Protein AF-A0AAD8HPE7-F1 (afdb_monomer_lite)

Radius of gyration: 17.11 Å; chains: 1; bounding box: 44×25×45 Å

Secondary structure (DSSP, 8-state):
---------GGGTTT---PPPHHHHHHHHHHHHTS-TTHHHHHHHH-GGGS-TTHHHHHSTTHHHHHHHHHHT--S-------GGGHHHHHHHHHHHHHHTTS-S---------------

Foldseek 3Di:
DDDDDDDDDPVVVPPHPDDPDVVNLVVLLCQLQVLDDCPVVCCVPVNPVPDDPCNVLSPDPQVSQVVVCVVVVPDADGDFDDDPPCRQVVQVVVQVVCCVVVSDVHDDTGDDDHDDDDDD

Structure (mmCIF, N/CA/C/O backbone):
data_AF-A0AAD8HPE7-F1
#
_entry.id   AF-A0AAD8HPE7-F1
#
loop_
_atom_site.group_PDB
_atom_site.id
_atom_site.type_symbol
_atom_site.label_atom_id
_atom_site.label_alt_id
_atom_site.label_comp_id
_atom_site.label_asym_id
_atom_site.label_entity_id
_atom_site.label_seq_id
_atom_site.pdbx_PDB_ins_code
_atom_site.Cartn_x
_atom_site.Cartn_y
_atom_site.Cartn_z
_atom_site.occupancy
_atom_site.B_iso_or_equiv
_atom_site.auth_seq_id
_atom_site.auth_comp_id
_atom_site.auth_asym_id
_atom_site.auth_atom_id
_atom_site.pdbx_PDB_model_num
ATOM 1 N N . MET A 1 1 ? -24.975 9.157 2.995 1.00 31.05 1 MET A N 1
ATOM 2 C CA . MET A 1 1 ? -25.142 7.936 2.174 1.00 31.05 1 MET A CA 1
ATOM 3 C C . MET A 1 1 ? -23.756 7.395 1.841 1.00 31.05 1 MET A C 1
ATOM 5 O O . MET A 1 1 ? -23.195 7.786 0.832 1.00 31.05 1 MET A O 1
ATOM 9 N N . ILE A 1 2 ? -23.181 6.561 2.712 1.00 30.27 2 ILE A N 1
ATOM 10 C CA . ILE A 1 2 ? -21.833 5.992 2.540 1.00 30.27 2 ILE A CA 1
ATOM 11 C C . ILE A 1 2 ? -21.991 4.465 2.547 1.00 30.27 2 ILE A C 1
ATOM 13 O O . ILE A 1 2 ? -22.575 3.915 3.481 1.00 30.27 2 ILE A O 1
ATOM 17 N N . ARG A 1 3 ? -21.560 3.795 1.472 1.00 33.62 3 ARG A N 1
ATOM 18 C CA . ARG A 1 3 ? -21.512 2.323 1.348 1.00 33.62 3 ARG A CA 1
ATOM 19 C C . ARG A 1 3 ? -20.079 1.923 1.747 1.00 33.62 3 ARG A C 1
ATOM 21 O O . ARG A 1 3 ? -19.162 2.504 1.189 1.00 33.62 3 ARG A O 1
ATOM 28 N N . LYS A 1 4 ? -19.798 1.174 2.821 1.00 44.09 4 LYS A N 1
ATOM 29 C CA . LYS A 1 4 ? -20.132 -0.229 3.167 1.00 44.09 4 LYS A CA 1
ATOM 30 C C . LYS A 1 4 ? -19.447 -1.293 2.277 1.00 44.09 4 LYS A C 1
ATOM 32 O O . LYS A 1 4 ? -20.049 -1.695 1.287 1.00 44.09 4 LYS A O 1
ATOM 37 N N . GLU A 1 5 ? -18.262 -1.762 2.720 1.00 41.94 5 GLU A N 1
ATOM 38 C CA . GLU A 1 5 ? -17.780 -3.175 2.859 1.00 41.94 5 GLU A CA 1
ATOM 39 C C . GLU A 1 5 ? -16.312 -3.487 2.435 1.00 41.94 5 GLU A C 1
ATOM 41 O O . GLU A 1 5 ? -15.730 -2.777 1.626 1.00 41.94 5 GLU A O 1
ATOM 46 N N . VAL A 1 6 ? -15.784 -4.611 2.982 1.00 39.41 6 VAL A N 1
ATOM 47 C CA . VAL A 1 6 ? -14.513 -5.358 2.710 1.00 39.41 6 VAL A CA 1
ATOM 48 C C . VAL A 1 6 ? -13.178 -4.863 3.340 1.00 39.41 6 VAL A C 1
ATOM 50 O O . VAL A 1 6 ? -12.680 -3.826 2.935 1.00 39.41 6 VAL A O 1
ATOM 53 N N . PHE A 1 7 ? -12.411 -5.580 4.193 1.00 37.44 7 PHE A N 1
ATOM 54 C CA . PHE A 1 7 ? -12.592 -6.714 5.147 1.00 37.44 7 PHE A CA 1
ATOM 55 C C . PHE A 1 7 ? -11.215 -7.090 5.780 1.00 37.44 7 PHE A C 1
ATOM 57 O O . PHE A 1 7 ? -10.286 -7.240 4.995 1.00 37.44 7 PHE A O 1
ATOM 64 N N . LEU A 1 8 ? -11.097 -7.359 7.109 1.00 31.33 8 LEU A N 1
ATOM 65 C CA . LEU A 1 8 ? -10.354 -8.529 7.686 1.00 31.33 8 LEU A CA 1
ATOM 66 C C . LEU A 1 8 ? -10.467 -8.706 9.240 1.00 31.33 8 LEU A C 1
ATOM 68 O O . LEU A 1 8 ? -9.528 -8.387 9.964 1.00 31.33 8 LEU A O 1
ATOM 72 N N . ILE A 1 9 ? -11.552 -9.295 9.781 1.00 30.08 9 ILE A N 1
ATOM 73 C CA . ILE A 1 9 ? -11.557 -9.977 11.113 1.00 30.08 9 ILE A CA 1
ATOM 74 C C . ILE A 1 9 ? -12.518 -11.192 11.057 1.00 30.08 9 ILE A C 1
ATOM 76 O O . ILE A 1 9 ? -13.675 -11.004 10.670 1.00 30.08 9 ILE A O 1
ATOM 80 N N . PRO A 1 10 ? -12.124 -12.420 11.474 1.00 32.06 10 PRO A N 1
ATOM 81 C CA . PRO A 1 10 ? -12.971 -13.616 11.334 1.00 32.06 10 PRO A CA 1
ATOM 82 C C . PRO A 1 10 ? -14.318 -13.576 12.076 1.00 32.06 10 PRO A C 1
ATOM 84 O O . PRO A 1 10 ? -15.288 -14.182 11.628 1.00 32.06 10 PRO A O 1
ATOM 87 N N . SER A 1 11 ? -14.413 -12.851 13.193 1.00 30.16 11 SER A N 1
ATOM 88 C CA . SER A 1 11 ? -15.592 -12.840 14.077 1.00 30.16 11 SER A CA 1
ATOM 89 C C . SER A 1 11 ? -16.854 -12.214 13.462 1.00 30.16 11 SER A C 1
ATOM 91 O O . SER A 1 11 ? -17.951 -12.439 13.964 1.00 30.16 11 SER A O 1
ATOM 93 N N . ILE A 1 12 ? -16.705 -11.420 12.394 1.00 37.75 12 ILE A N 1
ATOM 94 C CA . ILE A 1 12 ? -17.762 -10.587 11.779 1.00 37.75 12 ILE A CA 1
ATOM 95 C C . ILE A 1 12 ? -18.216 -11.137 10.403 1.00 37.75 12 ILE A C 1
ATOM 97 O O . ILE A 1 12 ? -19.100 -10.587 9.750 1.00 37.75 12 ILE A O 1
ATOM 101 N N . LEU A 1 13 ? -17.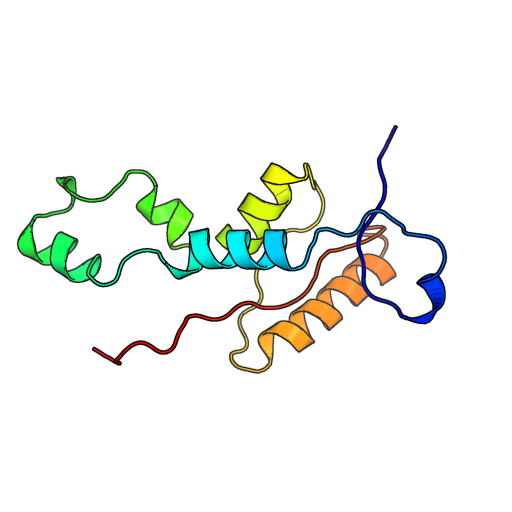686 -12.294 9.986 1.00 35.75 13 LEU A N 1
ATOM 102 C CA . LEU A 1 13 ? -17.885 -12.919 8.664 1.00 35.75 13 LEU A CA 1
ATOM 103 C C . LEU A 1 13 ? -19.334 -13.254 8.247 1.00 35.75 13 LEU A C 1
ATOM 105 O O . LEU A 1 13 ? -19.537 -13.687 7.115 1.00 35.75 13 LEU A O 1
ATOM 109 N N . ARG A 1 14 ? -20.338 -13.103 9.119 1.00 31.27 14 ARG A N 1
ATOM 110 C CA . ARG A 1 14 ? -21.730 -13.481 8.811 1.00 31.27 14 ARG A CA 1
ATOM 111 C C . ARG A 1 14 ? -22.543 -12.398 8.088 1.00 31.27 14 ARG A C 1
ATOM 113 O O . ARG A 1 14 ? -23.511 -12.753 7.421 1.00 31.27 14 ARG A O 1
ATOM 120 N N . GLU A 1 15 ? -22.131 -11.130 8.168 1.00 34.09 15 GLU A N 1
ATOM 121 C CA . GLU A 1 15 ? -22.972 -9.991 7.757 1.00 34.09 15 GLU A CA 1
ATOM 122 C C . GLU A 1 15 ? -22.589 -9.353 6.405 1.00 34.09 15 GLU A C 1
ATOM 124 O O . GLU A 1 15 ? -23.456 -8.852 5.691 1.00 34.09 15 GLU A O 1
ATOM 129 N N . CYS A 1 16 ? -21.306 -9.370 6.028 1.00 35.78 16 CYS A N 1
ATOM 130 C CA . CYS A 1 16 ? -20.797 -8.657 4.847 1.00 35.78 16 CYS A CA 1
ATOM 131 C C . CYS A 1 16 ? -20.813 -9.548 3.594 1.00 35.78 16 CYS A C 1
ATOM 133 O O . CYS A 1 16 ? -19.896 -10.341 3.367 1.00 35.78 16 CYS A O 1
ATOM 135 N N . ARG A 1 17 ? -21.868 -9.433 2.777 1.00 35.53 17 ARG A N 1
ATOM 136 C CA . ARG A 1 17 ? -22.111 -10.283 1.595 1.00 35.53 17 ARG A CA 1
ATOM 137 C C . ARG A 1 17 ? -21.769 -9.592 0.264 1.00 35.53 17 ARG A C 1
ATOM 139 O O . ARG A 1 17 ? -22.401 -9.877 -0.754 1.00 35.53 17 ARG A O 1
ATOM 146 N N . ARG A 1 18 ? -20.793 -8.679 0.241 1.00 44.31 18 ARG A N 1
ATOM 147 C CA . ARG A 1 18 ? -20.374 -7.972 -0.982 1.00 44.31 18 ARG A CA 1
ATOM 148 C C . ARG A 1 18 ? -18.849 -7.888 -1.112 1.00 44.31 18 ARG A C 1
ATOM 150 O O . ARG A 1 18 ? -18.251 -6.821 -1.076 1.00 44.31 18 ARG A O 1
ATOM 157 N N . ILE A 1 19 ? -18.239 -9.062 -1.248 1.00 52.38 19 ILE A N 1
ATOM 158 C CA . ILE A 1 19 ? -16.788 -9.281 -1.309 1.00 52.38 19 ILE A CA 1
ATOM 159 C C . ILE A 1 19 ? -16.258 -8.944 -2.714 1.00 52.38 19 ILE A C 1
ATOM 161 O O . ILE A 1 19 ? -16.773 -9.492 -3.687 1.00 52.38 19 ILE A O 1
ATOM 165 N N . ILE A 1 20 ? -15.219 -8.098 -2.810 1.00 56.38 20 ILE A N 1
ATOM 166 C CA . ILE A 1 20 ? -14.395 -7.965 -4.029 1.00 56.38 20 ILE A CA 1
ATOM 167 C C . ILE A 1 20 ? -13.828 -9.355 -4.318 1.00 56.38 20 ILE A C 1
ATOM 169 O O . ILE A 1 20 ? -13.132 -9.926 -3.474 1.00 56.38 20 ILE A O 1
ATOM 173 N N . SER A 1 21 ? -14.174 -9.936 -5.462 1.00 53.47 21 SER A N 1
ATOM 174 C CA . SER A 1 21 ? -13.826 -11.323 -5.756 1.00 53.47 21 SER A CA 1
ATOM 175 C C . SER A 1 21 ? -12.306 -11.503 -5.828 1.00 53.47 21 SER A C 1
ATOM 177 O O . SER A 1 21 ? -11.580 -10.608 -6.264 1.00 53.47 21 SER A O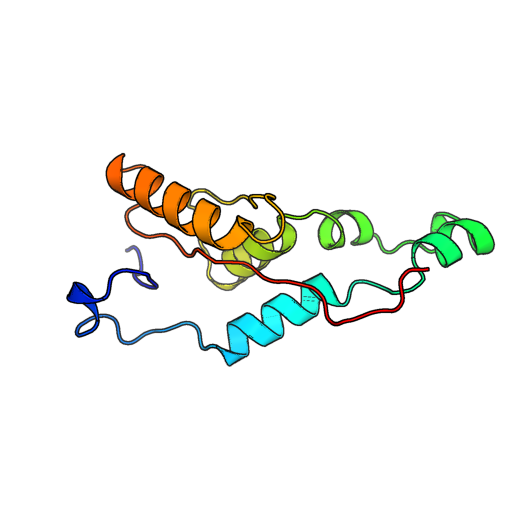 1
ATOM 179 N N . GLN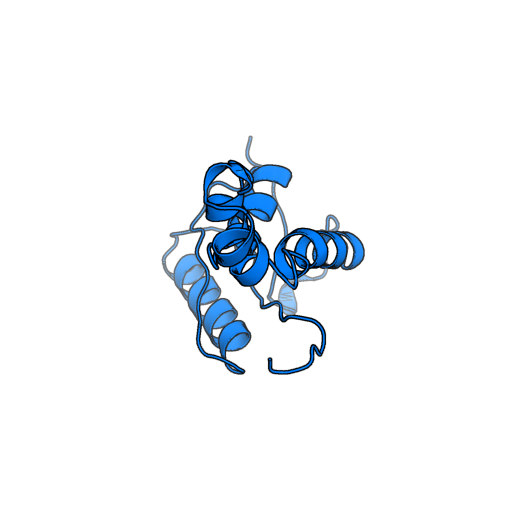 A 1 22 ? -11.796 -12.682 -5.449 1.00 52.12 22 GLN A N 1
ATOM 180 C CA . GLN A 1 22 ? -10.366 -12.974 -5.640 1.00 52.12 22 GLN A CA 1
ATOM 181 C C . GLN A 1 22 ? -9.954 -12.838 -7.114 1.00 52.12 22 GLN A C 1
ATOM 183 O O . GLN A 1 22 ? -8.836 -12.419 -7.389 1.00 52.12 22 GLN A O 1
ATOM 188 N N . SER A 1 23 ? -10.863 -13.109 -8.055 1.00 54.00 23 SER A N 1
ATOM 189 C CA . SER A 1 23 ? -10.676 -12.842 -9.484 1.00 54.00 23 SER A CA 1
ATOM 190 C C . SER A 1 23 ? -10.442 -11.363 -9.801 1.00 54.00 23 SER A C 1
ATOM 192 O O . SER A 1 23 ? -9.516 -11.069 -10.548 1.00 54.00 23 SER A O 1
ATOM 194 N N . GLU A 1 24 ? -11.214 -10.436 -9.220 1.00 58.66 24 GLU A N 1
ATOM 195 C CA . GLU A 1 24 ? -11.000 -8.990 -9.397 1.00 58.66 24 GLU A CA 1
ATOM 196 C C . GLU A 1 24 ? -9.663 -8.554 -8.788 1.00 58.66 24 GLU A C 1
ATOM 198 O O . GLU A 1 24 ? -8.908 -7.845 -9.444 1.00 58.66 24 GLU A O 1
ATOM 203 N N . LEU A 1 25 ? -9.314 -9.042 -7.590 1.00 58.16 25 LEU A N 1
ATOM 204 C CA . LEU A 1 25 ? -8.014 -8.760 -6.962 1.00 58.16 25 LEU A CA 1
ATOM 205 C C . LEU A 1 25 ? -6.826 -9.297 -7.784 1.00 58.16 25 LEU A C 1
ATOM 207 O O . LEU A 1 25 ? -5.771 -8.666 -7.814 1.00 58.16 25 LEU A O 1
ATOM 211 N N . VAL A 1 26 ? -6.979 -10.434 -8.470 1.00 55.91 26 VAL A N 1
ATOM 212 C CA . VAL A 1 26 ? -5.940 -11.010 -9.342 1.00 55.91 26 VAL A CA 1
ATOM 213 C C . VAL A 1 26 ? -5.818 -10.246 -10.665 1.00 55.91 26 VAL A C 1
ATOM 215 O O . VAL A 1 26 ? -4.703 -9.877 -11.029 1.00 55.91 26 VAL A O 1
ATOM 218 N N . GLU A 1 27 ? -6.930 -9.946 -11.349 1.00 60.47 27 GLU A N 1
ATOM 219 C CA . GLU A 1 27 ? -6.979 -9.044 -12.523 1.00 60.47 27 GLU A CA 1
ATOM 220 C C . GLU A 1 27 ? -6.253 -7.732 -12.218 1.00 60.47 27 GLU A C 1
ATOM 222 O O . GLU A 1 27 ? -5.383 -7.270 -12.958 1.00 60.47 27 GLU A O 1
ATOM 227 N N . PHE A 1 28 ? -6.577 -7.183 -11.053 1.00 63.12 28 PHE A N 1
ATOM 228 C CA . PHE A 1 28 ? -6.028 -5.954 -10.542 1.00 63.12 28 PHE A CA 1
ATOM 229 C C . PHE A 1 28 ? -4.498 -6.019 -10.355 1.00 63.12 28 PHE A C 1
ATOM 231 O O . PHE A 1 28 ? -3.771 -5.161 -10.863 1.00 63.12 28 PHE A O 1
ATOM 238 N N . CYS A 1 29 ? -3.991 -7.062 -9.688 1.00 58.44 29 CYS A N 1
ATOM 239 C CA . CYS A 1 29 ? -2.550 -7.266 -9.523 1.00 58.44 29 CYS A CA 1
ATOM 240 C C . CYS A 1 29 ? -1.843 -7.428 -10.875 1.00 58.44 29 CYS A C 1
ATOM 242 O O . CYS A 1 29 ? -0.796 -6.822 -11.086 1.00 58.44 29 CYS A O 1
ATOM 244 N N . LEU A 1 30 ? -2.424 -8.184 -11.813 1.00 59.84 30 LEU A N 1
ATOM 245 C CA . LEU A 1 30 ? -1.839 -8.420 -13.137 1.00 59.84 30 LEU A CA 1
ATOM 246 C C . LEU A 1 30 ? -1.673 -7.128 -13.951 1.00 59.84 30 LEU A C 1
ATOM 248 O O . LEU A 1 30 ? -0.656 -6.973 -14.624 1.00 59.84 30 LEU A O 1
ATOM 252 N N . ARG A 1 31 ? -2.606 -6.171 -13.852 1.00 64.94 31 ARG A N 1
ATOM 253 C CA . ARG A 1 31 ? -2.502 -4.863 -14.534 1.00 64.94 31 ARG A CA 1
ATOM 254 C C . ARG A 1 31 ? -1.308 -4.019 -14.071 1.00 64.94 31 ARG A C 1
ATOM 256 O O . ARG A 1 31 ? -0.821 -3.205 -14.849 1.00 64.94 31 ARG A O 1
ATOM 263 N N . VAL A 1 32 ? -0.853 -4.194 -12.827 1.00 60.88 32 VAL A N 1
ATOM 264 C CA . VAL A 1 32 ? 0.251 -3.416 -12.227 1.00 60.88 32 VAL A CA 1
ATOM 265 C C . VAL A 1 32 ? 1.571 -4.194 -12.241 1.00 60.88 32 VAL A C 1
ATOM 267 O O . VAL A 1 32 ? 2.624 -3.620 -12.494 1.00 60.88 32 VAL A O 1
ATOM 270 N N . VAL A 1 33 ? 1.526 -5.510 -12.034 1.00 57.59 33 VAL A N 1
ATOM 271 C CA . VAL A 1 33 ? 2.699 -6.397 -12.081 1.00 57.59 33 VAL A CA 1
ATOM 272 C C . VAL A 1 33 ? 3.250 -6.542 -13.499 1.00 57.59 33 VAL A C 1
ATOM 274 O O . VAL A 1 33 ? 4.462 -6.588 -13.684 1.00 57.59 33 VAL A O 1
ATOM 277 N N . ASN A 1 34 ? 2.390 -6.605 -14.519 1.00 54.78 34 ASN A N 1
ATOM 278 C CA . ASN A 1 34 ? 2.807 -6.910 -15.893 1.00 54.78 34 ASN A CA 1
ATOM 279 C C . ASN A 1 34 ? 3.327 -5.671 -16.659 1.00 54.78 34 ASN A C 1
ATOM 281 O O . ASN A 1 34 ? 3.239 -5.584 -17.886 1.00 54.78 34 ASN A O 1
ATOM 285 N N . VAL A 1 35 ? 3.857 -4.680 -15.934 1.00 57.03 35 VAL A N 1
ATOM 286 C CA . VAL A 1 35 ? 4.364 -3.410 -16.473 1.00 57.03 35 VAL A CA 1
ATOM 287 C C . VAL A 1 35 ? 5.794 -3.608 -16.995 1.00 57.03 35 VAL A C 1
ATOM 289 O O . VAL A 1 35 ? 6.772 -3.087 -16.474 1.00 57.03 35 VAL A O 1
ATOM 292 N N . ASN A 1 36 ? 5.858 -4.293 -18.139 1.00 54.22 36 ASN A N 1
ATOM 293 C CA . ASN A 1 36 ? 6.955 -4.317 -19.112 1.00 54.22 36 ASN A CA 1
ATOM 294 C C . ASN A 1 36 ? 8.318 -4.877 -18.654 1.00 54.22 36 ASN A C 1
ATOM 296 O O . ASN A 1 36 ? 9.237 -4.138 -18.279 1.00 54.22 36 ASN A O 1
ATOM 300 N N . ASN A 1 37 ? 8.547 -6.148 -18.977 1.00 55.53 37 ASN A N 1
ATOM 301 C CA . ASN A 1 37 ? 9.897 -6.619 -19.286 1.00 55.53 37 ASN A CA 1
ATOM 302 C C . ASN A 1 37 ? 10.408 -5.828 -20.516 1.00 55.53 37 ASN A C 1
ATOM 304 O O . ASN A 1 37 ? 9.797 -5.890 -21.584 1.00 55.53 37 ASN A O 1
ATOM 308 N N . GLY A 1 38 ? 11.488 -5.047 -20.366 1.00 63.66 38 GLY A N 1
ATOM 309 C CA . GLY A 1 38 ? 12.109 -4.276 -21.460 1.00 63.66 38 GLY A CA 1
ATOM 310 C C . GLY A 1 38 ? 11.892 -2.750 -21.466 1.00 63.66 38 GLY A C 1
ATOM 311 O O . GLY A 1 38 ? 12.256 -2.090 -22.439 1.00 63.66 38 GLY A O 1
ATOM 312 N N . LEU A 1 39 ? 11.335 -2.128 -20.416 1.00 69.88 39 LEU A N 1
ATOM 313 C CA . LEU A 1 39 ? 11.224 -0.651 -20.344 1.00 69.88 39 LEU A CA 1
ATOM 314 C C . LEU A 1 39 ? 12.584 0.064 -20.387 1.00 69.88 39 LEU A C 1
ATOM 316 O O . LEU A 1 39 ? 12.751 1.032 -21.130 1.00 69.88 39 LEU A O 1
ATOM 320 N N . VAL A 1 40 ? 13.558 -0.434 -19.620 1.00 72.88 40 VAL A N 1
ATOM 321 C CA . VAL A 1 40 ? 14.924 0.114 -19.565 1.00 72.88 40 VAL A CA 1
ATOM 322 C C . VAL A 1 40 ? 15.614 -0.016 -20.925 1.00 72.88 40 VAL A C 1
ATOM 324 O O . VAL A 1 40 ? 16.227 0.935 -21.403 1.00 72.88 40 VAL A O 1
ATOM 327 N N . GLU A 1 41 ? 15.437 -1.149 -21.607 1.00 75.62 41 GLU A N 1
ATOM 328 C CA . GLU A 1 41 ? 15.954 -1.348 -22.961 1.00 75.62 41 GLU A CA 1
ATOM 329 C C . GLU A 1 41 ? 15.311 -0.378 -23.963 1.00 75.62 41 GLU A C 1
ATOM 331 O O . GLU A 1 41 ? 16.019 0.232 -24.760 1.00 75.62 41 GLU A O 1
ATOM 336 N N . ASN A 1 42 ? 13.993 -0.156 -23.903 1.00 76.81 42 ASN A N 1
ATOM 337 C CA . ASN A 1 42 ? 13.320 0.828 -24.758 1.00 76.81 42 ASN A CA 1
ATOM 338 C C . ASN A 1 42 ? 13.810 2.267 -24.498 1.00 76.81 42 ASN A C 1
ATOM 340 O O . ASN A 1 42 ? 13.993 3.018 -25.456 1.00 76.81 42 ASN A O 1
ATOM 344 N N . LEU A 1 43 ? 14.072 2.640 -23.239 1.00 80.50 43 LEU A N 1
ATOM 345 C CA . LEU A 1 43 ? 14.670 3.933 -22.886 1.00 80.50 43 LEU A CA 1
ATOM 346 C C . LEU A 1 43 ? 16.058 4.099 -23.527 1.00 80.50 43 LEU A C 1
ATOM 348 O O . LEU A 1 43 ? 16.319 5.122 -24.159 1.00 80.50 43 LEU A O 1
ATOM 352 N N . ILE A 1 44 ? 16.924 3.091 -23.381 1.00 83.62 44 ILE A N 1
ATOM 353 C CA . ILE A 1 44 ? 18.315 3.112 -23.860 1.00 83.62 44 ILE A CA 1
ATOM 354 C C . ILE A 1 44 ? 18.383 3.068 -25.394 1.00 83.62 44 ILE A C 1
ATOM 356 O O . ILE A 1 44 ? 19.140 3.821 -25.999 1.00 83.62 44 ILE A O 1
ATOM 360 N N . THR A 1 45 ? 17.593 2.202 -26.033 1.00 84.44 45 THR A N 1
ATOM 361 C CA . THR A 1 45 ? 17.686 1.930 -27.481 1.00 84.44 45 THR A CA 1
ATOM 362 C C . THR A 1 45 ? 16.842 2.862 -28.349 1.00 84.44 45 THR A C 1
ATOM 364 O O . THR A 1 45 ? 17.189 3.088 -29.507 1.00 84.44 45 THR A O 1
ATOM 367 N N . LYS A 1 46 ? 15.724 3.394 -27.831 1.00 82.12 46 LYS A N 1
ATOM 368 C CA . LYS A 1 46 ? 14.738 4.170 -28.617 1.00 82.12 46 LYS A CA 1
ATOM 369 C C . LYS A 1 46 ? 14.448 5.564 -28.046 1.00 82.12 46 LYS A C 1
ATOM 371 O O . LYS A 1 46 ? 13.734 6.338 -28.685 1.00 82.12 46 LYS A O 1
ATOM 376 N N . GLY A 1 47 ? 15.015 5.898 -26.886 1.00 81.88 47 GLY A N 1
ATOM 377 C CA . GLY A 1 47 ? 14.914 7.211 -26.256 1.00 81.88 47 GLY A CA 1
ATOM 378 C C . GLY A 1 47 ? 13.583 7.483 -25.544 1.00 81.88 47 GLY A C 1
ATOM 379 O O . GLY A 1 47 ? 12.576 6.795 -25.723 1.00 81.88 47 GLY A O 1
ATOM 380 N N . TYR A 1 48 ? 13.572 8.550 -24.741 1.00 80.62 48 TYR A N 1
ATOM 381 C CA . TYR A 1 48 ? 12.449 8.930 -23.870 1.00 80.62 48 TYR A CA 1
ATOM 382 C C . TYR A 1 48 ? 11.112 9.137 -24.609 1.00 80.62 48 TYR A C 1
ATOM 384 O O . TYR A 1 48 ? 10.055 8.889 -24.039 1.00 80.62 48 TYR A O 1
ATOM 392 N N . MET A 1 49 ? 11.146 9.509 -25.895 1.00 83.25 49 MET A N 1
ATOM 393 C CA . MET A 1 49 ? 9.960 9.690 -26.749 1.00 83.25 49 MET A CA 1
ATOM 394 C C . MET A 1 49 ? 9.170 8.393 -27.019 1.00 83.25 49 MET A C 1
ATOM 396 O O . MET A 1 49 ? 8.100 8.448 -27.624 1.00 83.25 49 MET A O 1
ATOM 400 N N . LYS A 1 50 ? 9.686 7.221 -26.616 1.00 81.69 50 LYS A N 1
ATOM 401 C CA . LYS A 1 50 ? 8.970 5.935 -26.669 1.00 81.69 50 LYS A CA 1
ATOM 402 C C . LYS A 1 50 ? 8.421 5.464 -25.319 1.00 81.69 50 LYS A C 1
ATOM 404 O O . LYS A 1 50 ? 7.825 4.391 -25.268 1.00 81.69 50 LYS A O 1
ATOM 409 N N . LEU A 1 51 ? 8.569 6.245 -24.248 1.00 77.19 51 LEU A N 1
ATOM 410 C CA . LEU A 1 51 ? 7.879 5.967 -22.989 1.00 77.19 51 LEU A CA 1
ATOM 411 C C . LEU A 1 51 ? 6.390 6.319 -23.097 1.00 77.19 51 LEU A C 1
ATOM 413 O O . LEU A 1 51 ? 6.014 7.341 -23.669 1.00 77.19 51 LEU A O 1
ATOM 417 N N . SER A 1 52 ? 5.539 5.488 -22.497 1.00 81.31 52 SER A N 1
ATOM 418 C CA . SER A 1 52 ? 4.126 5.824 -22.300 1.00 81.31 52 SER A CA 1
ATOM 419 C C . SER A 1 52 ? 3.993 6.998 -21.316 1.00 81.31 52 SER A C 1
ATOM 421 O O . SER A 1 52 ? 4.682 6.986 -20.294 1.00 81.31 52 SER A O 1
ATOM 423 N N . PRO A 1 53 ? 3.064 7.954 -21.516 1.00 82.44 53 PRO A N 1
ATOM 424 C CA . PRO A 1 53 ? 2.722 8.957 -20.500 1.00 82.44 53 PRO A CA 1
ATOM 425 C C . PRO A 1 53 ? 2.306 8.346 -19.152 1.00 82.44 53 PRO A C 1
ATOM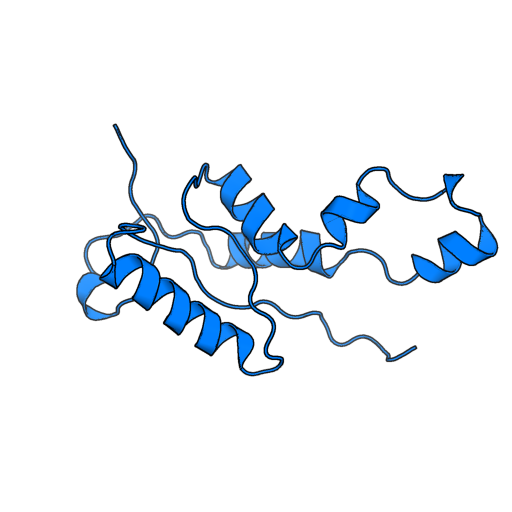 427 O O . PRO A 1 53 ? 2.465 8.969 -18.107 1.00 82.44 53 PRO A O 1
ATOM 430 N N . PHE A 1 54 ? 1.822 7.100 -19.163 1.00 81.12 54 PHE A N 1
ATOM 431 C CA . PHE A 1 54 ? 1.451 6.349 -17.965 1.00 81.12 54 PHE A CA 1
ATOM 432 C C . PHE A 1 54 ? 2.618 5.570 -17.331 1.00 81.12 54 PHE A C 1
ATOM 434 O O . PHE A 1 54 ? 2.404 4.880 -16.341 1.00 81.12 54 PHE A O 1
ATOM 441 N N . PHE A 1 55 ? 3.849 5.681 -17.850 1.00 77.75 55 PHE A N 1
ATOM 442 C CA . PHE A 1 55 ? 5.033 4.997 -17.307 1.00 77.75 55 PHE A CA 1
ATOM 443 C C . PHE A 1 55 ? 5.254 5.303 -15.820 1.00 77.75 55 PHE A C 1
ATOM 445 O O . PHE A 1 55 ? 5.406 4.373 -15.034 1.00 77.75 55 PHE A O 1
ATOM 452 N N . ILE A 1 56 ? 5.224 6.582 -15.424 1.00 81.62 56 ILE A N 1
ATOM 453 C CA . ILE A 1 56 ? 5.391 6.968 -14.016 1.00 81.62 56 ILE A CA 1
ATOM 454 C C . ILE A 1 56 ? 4.226 6.433 -13.167 1.00 81.62 56 ILE A C 1
ATOM 456 O O . ILE A 1 56 ? 4.512 5.696 -12.229 1.00 81.62 56 ILE A O 1
ATOM 460 N N . PRO A 1 57 ? 2.937 6.669 -13.502 1.00 80.69 57 PRO A N 1
ATOM 461 C CA . PRO A 1 57 ? 1.824 6.016 -12.816 1.00 80.69 57 PRO A CA 1
ATOM 462 C C . PRO A 1 57 ? 2.008 4.503 -12.622 1.00 80.69 57 PRO A C 1
ATOM 464 O O . PRO A 1 57 ? 1.992 4.037 -11.490 1.00 80.69 57 PRO A O 1
ATOM 467 N N . TYR A 1 58 ? 2.261 3.743 -13.688 1.00 77.75 58 TYR A N 1
ATOM 468 C CA . TYR A 1 58 ? 2.357 2.282 -13.617 1.00 77.75 58 TYR A CA 1
ATOM 469 C C . TYR A 1 58 ? 3.613 1.738 -12.910 1.00 77.75 58 TYR A C 1
ATOM 471 O O . TYR A 1 58 ? 3.626 0.560 -12.568 1.00 77.75 58 TYR A O 1
ATOM 479 N N . THR A 1 59 ? 4.651 2.549 -12.675 1.00 76.06 59 THR A N 1
ATOM 480 C CA . THR A 1 59 ? 5.886 2.109 -11.989 1.00 76.06 59 THR A CA 1
ATOM 481 C C . THR A 1 59 ? 5.951 2.489 -10.508 1.00 76.06 59 THR A C 1
ATOM 483 O O . THR A 1 59 ? 6.817 1.985 -9.792 1.00 76.06 59 THR A O 1
ATOM 486 N N . ILE A 1 60 ? 5.048 3.341 -10.007 1.00 82.62 60 ILE A N 1
ATOM 487 C CA . ILE A 1 60 ? 5.008 3.684 -8.578 1.00 82.62 60 ILE A CA 1
ATOM 488 C C . ILE A 1 60 ? 4.403 2.518 -7.779 1.00 82.62 60 ILE A C 1
ATOM 490 O O . ILE A 1 60 ? 3.336 1.998 -8.100 1.00 82.62 60 ILE A O 1
ATOM 494 N N . THR A 1 61 ? 5.056 2.152 -6.675 1.00 81.19 61 THR A N 1
ATOM 495 C CA . THR A 1 61 ? 4.717 0.986 -5.837 1.00 81.19 61 THR A CA 1
ATOM 496 C C . THR A 1 61 ? 3.296 0.990 -5.265 1.00 81.19 61 THR A C 1
ATOM 498 O O . THR A 1 61 ? 2.726 -0.075 -5.049 1.00 81.19 61 THR A O 1
ATOM 501 N N . ASN A 1 62 ? 2.687 2.160 -5.039 1.00 82.62 62 ASN A N 1
ATOM 502 C CA . ASN A 1 62 ? 1.304 2.271 -4.566 1.00 82.62 62 ASN A CA 1
ATOM 503 C C . ASN A 1 62 ? 0.253 2.302 -5.689 1.00 82.62 62 ASN A C 1
ATOM 505 O O . ASN A 1 62 ? -0.930 2.418 -5.381 1.00 82.62 62 ASN A O 1
ATOM 509 N N . MET A 1 63 ? 0.627 2.173 -6.968 1.00 82.38 63 MET A N 1
ATOM 510 C CA . MET A 1 63 ? -0.353 2.156 -8.063 1.00 82.38 63 MET A CA 1
ATOM 511 C C . MET A 1 63 ? -1.356 1.001 -7.921 1.00 82.38 63 MET A C 1
ATOM 513 O O . MET A 1 63 ? -2.522 1.135 -8.292 1.00 82.38 63 MET A O 1
ATOM 517 N N . GLY A 1 64 ? -0.928 -0.087 -7.271 1.00 78.19 64 GLY A N 1
ATOM 518 C CA . GLY A 1 64 ? -1.806 -1.165 -6.837 1.00 78.19 64 GLY A CA 1
ATOM 519 C C . GLY A 1 64 ? -2.903 -0.707 -5.864 1.00 78.19 64 GLY A C 1
ATOM 520 O O . GLY A 1 64 ? -4.091 -0.859 -6.123 1.00 78.19 64 GLY A O 1
ATOM 521 N N . SER A 1 65 ? -2.560 -0.076 -4.744 1.00 78.81 65 SER A N 1
ATOM 522 C CA . SER A 1 65 ? -3.600 0.427 -3.835 1.00 78.81 65 SER A CA 1
ATOM 523 C C . SER A 1 65 ? -4.382 1.612 -4.436 1.00 78.81 65 SER A C 1
ATOM 525 O O . SER A 1 65 ? -5.542 1.825 -4.085 1.00 78.81 65 SER A O 1
ATOM 527 N N . ALA A 1 66 ? -3.790 2.368 -5.368 1.00 83.06 66 ALA A N 1
ATOM 528 C CA . ALA A 1 66 ? -4.407 3.524 -6.018 1.00 83.06 66 ALA A CA 1
ATOM 529 C C . ALA A 1 66 ? -5.527 3.154 -7.003 1.00 83.06 66 ALA A C 1
ATOM 531 O O . ALA A 1 66 ? -6.647 3.631 -6.834 1.00 83.06 66 ALA A O 1
ATOM 532 N N . LEU A 1 67 ? -5.268 2.305 -8.005 1.00 81.88 67 LEU A N 1
ATOM 533 C CA . LEU A 1 67 ? -6.291 1.953 -9.000 1.00 81.88 67 LEU A CA 1
ATOM 534 C C . LEU A 1 67 ? -7.458 1.178 -8.356 1.00 81.88 67 LEU A C 1
ATOM 536 O 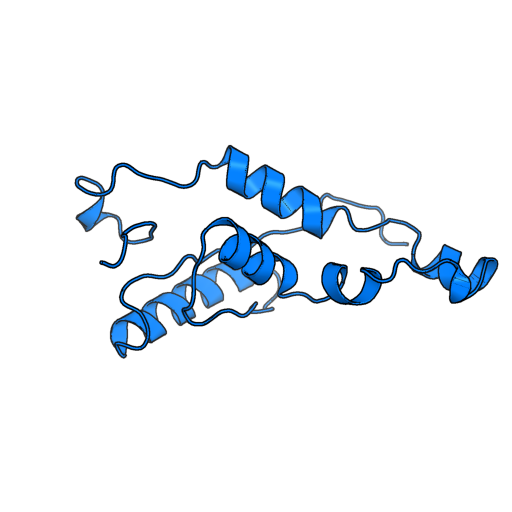O . LEU A 1 67 ? -8.606 1.450 -8.681 1.00 81.88 67 LEU A O 1
ATOM 540 N N . LEU A 1 68 ? -7.197 0.314 -7.364 1.00 76.12 68 LEU A N 1
ATOM 541 C CA . LEU A 1 68 ? -8.252 -0.383 -6.613 1.00 76.12 68 LEU A CA 1
ATOM 542 C C . LEU A 1 68 ? -9.143 0.596 -5.828 1.00 76.12 68 LEU A C 1
ATOM 544 O O . LEU A 1 68 ? -10.358 0.413 -5.744 1.00 76.12 68 LEU A O 1
ATOM 548 N N . ALA A 1 69 ? -8.561 1.667 -5.282 1.00 82.94 69 ALA A N 1
ATOM 549 C CA . ALA A 1 69 ? -9.327 2.733 -4.647 1.00 82.94 69 ALA A CA 1
ATOM 550 C C . ALA A 1 69 ? -10.121 3.575 -5.658 1.00 82.94 69 ALA A C 1
ATOM 552 O O . ALA A 1 69 ? -11.235 3.987 -5.344 1.00 82.94 69 ALA A O 1
ATOM 553 N N . ILE A 1 70 ? -9.595 3.802 -6.865 1.00 84.88 70 ILE A N 1
ATOM 554 C CA . ILE A 1 70 ? -10.304 4.510 -7.943 1.00 84.88 70 ILE A CA 1
ATOM 555 C C . ILE A 1 70 ? -11.510 3.688 -8.422 1.00 84.88 70 ILE A C 1
ATOM 557 O O . ILE A 1 70 ? -12.625 4.210 -8.433 1.00 84.88 70 ILE A O 1
ATOM 561 N N . ASP A 1 71 ? -11.313 2.404 -8.734 1.00 82.56 71 ASP A N 1
ATOM 562 C CA . ASP A 1 71 ? -12.348 1.512 -9.277 1.00 82.56 71 ASP A CA 1
ATOM 563 C C . ASP A 1 71 ? -13.524 1.302 -8.299 1.00 82.56 71 ASP A C 1
ATOM 565 O O . ASP A 1 71 ? -14.678 1.192 -8.719 1.00 82.56 71 ASP A O 1
ATOM 569 N N . HIS A 1 72 ? -13.259 1.299 -6.985 1.00 78.38 72 HIS A N 1
ATOM 570 C CA . HIS A 1 72 ? -14.287 1.142 -5.944 1.00 78.38 72 HIS A CA 1
ATOM 571 C C . HIS A 1 72 ? -14.700 2.448 -5.235 1.00 78.38 72 HIS A C 1
ATOM 573 O O . HIS A 1 72 ? -15.595 2.423 -4.386 1.00 78.38 72 HIS A O 1
ATOM 579 N N . GLY A 1 73 ? -14.099 3.593 -5.577 1.00 82.00 73 GLY A N 1
ATOM 580 C CA . GLY A 1 73 ? -14.408 4.896 -4.975 1.00 82.00 73 GLY A CA 1
ATOM 581 C C . GLY A 1 73 ? -13.974 5.050 -3.509 1.00 82.00 73 GLY A C 1
ATOM 582 O O . GLY A 1 73 ? -14.637 5.746 -2.738 1.00 82.00 73 GLY A O 1
ATOM 583 N N . PHE A 1 74 ? -12.888 4.394 -3.093 1.00 83.44 74 PHE A N 1
ATOM 584 C CA . PHE A 1 74 ? -12.352 4.503 -1.735 1.00 83.44 74 PHE A CA 1
ATOM 585 C C . PHE A 1 74 ? -11.574 5.813 -1.541 1.00 83.44 74 PHE A C 1
ATOM 587 O O . PHE A 1 74 ? -10.666 6.134 -2.302 1.00 83.44 74 PHE A O 1
ATOM 594 N N . MET A 1 75 ? -11.903 6.549 -0.474 1.00 83.62 75 MET A N 1
ATOM 595 C CA . MET A 1 75 ? -11.321 7.867 -0.157 1.00 83.62 75 MET A CA 1
ATOM 596 C C . MET A 1 75 ? -10.522 7.893 1.162 1.00 83.62 75 MET A C 1
ATOM 598 O O . MET A 1 75 ? -10.190 8.965 1.662 1.00 83.62 75 MET A O 1
ATOM 602 N N . GLY A 1 76 ? -10.258 6.724 1.755 1.00 82.62 76 GLY A N 1
ATOM 603 C CA . GLY A 1 76 ? -9.487 6.583 2.997 1.00 82.62 76 GLY A CA 1
ATOM 604 C C . GLY A 1 76 ? -7.963 6.600 2.787 1.00 82.62 76 GLY A C 1
ATOM 605 O O . GLY A 1 76 ? -7.492 6.848 1.675 1.00 82.62 76 GLY A O 1
ATOM 606 N N . PRO A 1 77 ? -7.173 6.304 3.839 1.00 84.19 77 PRO A N 1
ATOM 607 C CA . PRO A 1 77 ? -5.716 6.212 3.748 1.00 84.19 77 PRO A CA 1
ATOM 608 C C . PRO A 1 77 ? -5.267 5.212 2.670 1.00 84.19 77 PRO A C 1
ATOM 610 O O . PRO A 1 77 ? -5.674 4.051 2.689 1.00 84.19 77 PRO A O 1
ATOM 613 N N . ASN A 1 78 ? -4.415 5.658 1.742 1.00 86.31 78 ASN A N 1
ATOM 614 C CA . ASN A 1 78 ? -3.966 4.869 0.594 1.00 86.31 78 ASN A CA 1
ATOM 615 C C . ASN A 1 78 ? -2.446 4.990 0.403 1.00 86.31 78 ASN A C 1
ATOM 617 O O . ASN A 1 78 ? -1.935 6.061 0.075 1.00 86.31 78 ASN A O 1
ATOM 621 N N . TYR A 1 79 ? -1.726 3.891 0.624 1.00 86.69 79 TYR A N 1
ATOM 622 C CA . TYR A 1 79 ? -0.276 3.787 0.461 1.00 86.69 79 TYR A CA 1
ATOM 623 C C . TYR A 1 79 ? 0.142 2.314 0.356 1.00 86.69 79 TYR A C 1
ATOM 625 O O . TYR A 1 79 ? -0.587 1.423 0.789 1.00 86.69 79 TYR A O 1
ATOM 633 N N . SER A 1 80 ? 1.346 2.067 -0.168 1.00 86.88 80 SER A N 1
ATOM 634 C CA . SER A 1 80 ? 1.992 0.752 -0.103 1.00 86.88 80 SER A CA 1
ATOM 635 C C . SER A 1 80 ? 3.046 0.741 0.996 1.00 86.88 80 SER A C 1
ATOM 637 O O . SER A 1 80 ? 3.815 1.691 1.136 1.00 86.88 80 SER A O 1
ATOM 639 N N . ILE A 1 81 ? 3.124 -0.361 1.736 1.00 87.62 81 ILE A N 1
ATOM 640 C CA . ILE A 1 81 ? 4.283 -0.682 2.575 1.00 87.62 81 ILE A CA 1
ATOM 641 C C . ILE A 1 81 ? 5.245 -1.526 1.734 1.00 87.62 81 ILE A C 1
ATOM 643 O O . ILE A 1 81 ? 4.808 -2.233 0.829 1.00 87.62 81 ILE A O 1
ATOM 647 N N . VAL A 1 82 ? 6.547 -1.447 2.009 1.00 86.19 82 VAL A N 1
ATOM 648 C CA . VAL A 1 82 ? 7.563 -2.310 1.392 1.00 86.19 82 VAL A CA 1
ATOM 649 C C . VAL A 1 82 ? 8.477 -2.837 2.496 1.00 86.19 82 VAL A C 1
ATOM 651 O O . VAL A 1 82 ? 9.237 -2.085 3.098 1.00 86.19 82 VAL A O 1
ATOM 654 N N . ALA A 1 83 ? 8.370 -4.133 2.780 1.00 90.44 83 ALA A N 1
ATOM 655 C CA . ALA A 1 83 ? 9.145 -4.851 3.795 1.00 90.44 83 ALA A CA 1
ATOM 656 C C . ALA A 1 83 ? 9.510 -6.274 3.315 1.00 90.44 83 ALA A C 1
ATOM 658 O O . ALA A 1 83 ? 9.490 -7.231 4.093 1.00 90.44 83 ALA A O 1
ATOM 659 N N . ALA A 1 84 ? 9.783 -6.422 2.010 1.00 90.50 84 ALA A N 1
ATOM 660 C CA . ALA A 1 84 ? 9.996 -7.706 1.331 1.00 90.50 84 ALA A CA 1
ATOM 661 C C . ALA A 1 84 ? 8.902 -8.732 1.711 1.00 90.50 84 ALA A C 1
ATOM 663 O O . ALA A 1 84 ? 7.717 -8.391 1.718 1.00 90.50 84 ALA A O 1
ATOM 664 N N . CYS A 1 85 ? 9.277 -9.952 2.103 1.00 90.12 85 CYS A N 1
ATOM 665 C CA . CYS A 1 85 ? 8.352 -11.022 2.492 1.00 90.12 85 CYS A CA 1
ATOM 666 C C . CYS A 1 85 ? 7.407 -10.655 3.658 1.00 90.12 85 CYS A C 1
ATOM 668 O O . CYS A 1 85 ? 6.357 -11.273 3.812 1.00 90.12 85 CYS A O 1
ATOM 670 N N . ALA A 1 86 ? 7.748 -9.658 4.486 1.00 87.69 86 ALA A N 1
ATOM 671 C CA . ALA A 1 86 ? 6.913 -9.221 5.607 1.00 87.69 86 ALA A CA 1
ATOM 672 C C . ALA A 1 86 ? 5.846 -8.177 5.215 1.00 87.69 86 ALA A C 1
ATOM 674 O O . ALA A 1 86 ? 5.016 -7.819 6.052 1.00 87.69 86 ALA A O 1
ATOM 675 N N . THR A 1 87 ? 5.838 -7.693 3.965 1.00 84.31 87 THR A N 1
ATOM 676 C CA . THR A 1 87 ? 4.987 -6.580 3.498 1.00 84.31 87 THR A CA 1
ATOM 677 C C . THR A 1 87 ? 3.509 -6.754 3.854 1.00 84.31 87 THR A C 1
ATOM 679 O O . THR A 1 87 ? 2.924 -5.856 4.460 1.00 84.31 87 THR A O 1
ATOM 682 N N . ALA A 1 88 ? 2.917 -7.918 3.564 1.00 84.44 88 ALA A N 1
ATOM 683 C CA . ALA A 1 88 ? 1.504 -8.175 3.854 1.00 84.44 88 ALA A CA 1
ATOM 684 C C . ALA A 1 88 ? 1.189 -8.119 5.363 1.00 84.44 88 ALA A C 1
ATOM 686 O O . ALA A 1 88 ? 0.182 -7.538 5.765 1.00 84.44 88 ALA A O 1
ATOM 687 N N . ASN A 1 89 ? 2.079 -8.639 6.218 1.00 85.69 89 ASN A N 1
ATOM 688 C CA . ASN A 1 89 ? 1.905 -8.597 7.675 1.00 85.69 89 ASN A CA 1
ATOM 689 C C . ASN A 1 89 ? 1.937 -7.157 8.207 1.00 85.69 89 ASN A C 1
ATOM 691 O O . ASN A 1 89 ? 1.111 -6.787 9.044 1.00 85.69 89 ASN A O 1
ATOM 695 N N . TYR A 1 90 ? 2.849 -6.325 7.693 1.00 88.06 90 TYR A N 1
ATOM 696 C CA . TYR A 1 90 ? 2.881 -4.903 8.037 1.00 88.06 90 TYR A CA 1
ATOM 697 C C . TYR A 1 90 ? 1.648 -4.155 7.511 1.00 88.06 90 TYR A C 1
ATOM 699 O O . TYR A 1 90 ? 1.138 -3.287 8.218 1.00 88.06 90 TYR A O 1
ATOM 707 N N . ALA A 1 91 ? 1.127 -4.504 6.328 1.00 85.19 91 ALA A N 1
ATOM 708 C CA . ALA A 1 91 ? -0.100 -3.911 5.792 1.00 85.19 91 ALA A CA 1
ATOM 709 C C . ALA A 1 91 ? -1.311 -4.194 6.698 1.00 85.19 91 ALA A C 1
ATOM 711 O O . ALA A 1 91 ? -2.053 -3.269 7.033 1.00 85.19 91 ALA A O 1
ATOM 712 N N . PHE A 1 92 ? -1.468 -5.432 7.183 1.00 86.25 92 PHE A N 1
ATOM 713 C CA . PHE A 1 92 ? -2.510 -5.769 8.162 1.00 86.25 92 PHE A CA 1
ATOM 714 C C . PHE A 1 92 ? -2.337 -5.014 9.488 1.00 86.25 92 PHE A C 1
ATOM 716 O O . PHE A 1 92 ? -3.310 -4.478 10.020 1.00 86.25 92 PHE A O 1
ATOM 723 N N . TYR A 1 93 ? -1.109 -4.918 10.008 1.00 89.56 93 TYR A N 1
ATOM 724 C CA . TYR A 1 93 ? -0.818 -4.162 11.232 1.00 89.56 93 TYR A CA 1
ATOM 725 C C . TYR A 1 93 ? -1.157 -2.669 11.093 1.00 89.56 93 TYR A C 1
ATOM 727 O O . TYR A 1 93 ? -1.768 -2.077 11.985 1.00 89.56 93 TYR A O 1
ATOM 735 N N . ALA A 1 94 ? -0.796 -2.052 9.968 1.00 88.50 94 ALA A N 1
ATOM 736 C CA . ALA A 1 94 ? -1.052 -0.639 9.725 1.00 88.50 94 ALA A CA 1
ATOM 737 C C . ALA A 1 94 ? -2.552 -0.348 9.532 1.00 88.50 94 ALA A C 1
ATOM 739 O O . ALA A 1 94 ? -3.073 0.584 10.146 1.00 88.50 94 ALA A O 1
ATOM 740 N N . ALA A 1 95 ? -3.271 -1.198 8.791 1.00 86.44 95 ALA A N 1
ATOM 741 C CA . ALA A 1 95 ? -4.724 -1.114 8.648 1.00 86.44 95 ALA A CA 1
ATOM 742 C C . ALA A 1 95 ? -5.455 -1.254 9.996 1.00 86.44 95 ALA A C 1
ATOM 744 O O . ALA A 1 95 ? -6.323 -0.445 10.323 1.00 86.44 95 ALA A O 1
ATOM 745 N N . ALA A 1 96 ? -5.049 -2.217 10.832 1.00 88.44 96 ALA A N 1
ATOM 746 C CA . ALA A 1 96 ? -5.586 -2.362 12.183 1.00 88.44 96 ALA A CA 1
ATOM 747 C C . ALA A 1 96 ? -5.340 -1.108 13.045 1.00 88.44 96 ALA A C 1
ATOM 749 O O . ALA A 1 96 ? -6.207 -0.724 13.830 1.00 88.44 96 ALA A O 1
ATOM 750 N N . ASN A 1 97 ? -4.194 -0.438 12.891 1.00 90.81 97 ASN A N 1
ATOM 751 C CA . ASN A 1 97 ? -3.894 0.797 13.617 1.00 90.81 97 ASN A CA 1
ATOM 752 C C . ASN A 1 97 ? -4.725 1.997 13.147 1.00 90.81 97 ASN A C 1
ATOM 754 O O . ASN A 1 97 ? -5.220 2.732 13.998 1.00 90.81 97 ASN A O 1
ATOM 758 N N . HIS A 1 98 ? -4.929 2.185 11.841 1.00 87.12 98 HIS A N 1
ATOM 759 C CA . HIS A 1 98 ? -5.832 3.224 11.326 1.00 87.12 98 HIS A CA 1
ATOM 760 C C . HIS A 1 98 ? -7.259 3.054 11.865 1.00 87.12 98 HIS A C 1
ATOM 762 O O . HIS A 1 98 ? -7.845 4.014 12.366 1.00 87.12 98 HIS A O 1
ATOM 768 N N . ILE A 1 99 ? -7.780 1.820 11.855 1.00 84.44 99 ILE A N 1
ATOM 769 C CA . ILE A 1 99 ? -9.109 1.513 12.402 1.00 84.44 99 ILE A CA 1
ATOM 770 C C . ILE A 1 99 ? -9.157 1.785 13.911 1.00 84.44 99 ILE A C 1
ATOM 772 O O . ILE A 1 99 ? -10.055 2.470 14.395 1.00 84.44 99 ILE A O 1
ATOM 776 N N . ARG A 1 100 ? -8.147 1.338 14.672 1.00 89.25 100 ARG A N 1
ATOM 777 C CA . ARG A 1 100 ? -8.054 1.586 16.125 1.00 89.25 100 ARG A CA 1
ATOM 778 C C . ARG A 1 100 ? -7.973 3.064 16.509 1.00 89.25 100 ARG A C 1
ATOM 780 O O . ARG A 1 100 ? -8.359 3.406 17.623 1.00 89.25 100 ARG A O 1
ATOM 787 N N . LYS A 1 101 ? -7.448 3.920 15.634 1.00 91.31 101 LYS A N 1
ATOM 788 C CA . LYS A 1 101 ? -7.380 5.372 15.848 1.00 91.31 101 LYS A CA 1
ATOM 789 C C . LYS A 1 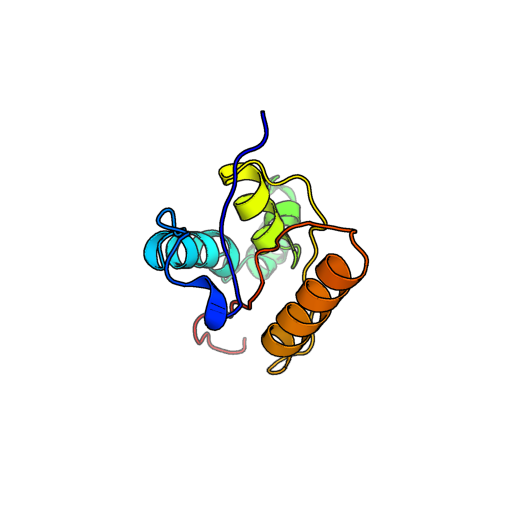101 ? -8.641 6.121 15.395 1.00 91.31 101 LYS A C 1
ATOM 791 O O . LYS A 1 101 ? -8.728 7.320 15.635 1.00 91.31 101 LYS A O 1
ATOM 796 N N . GLY A 1 102 ? -9.583 5.452 14.724 1.00 84.75 102 GLY A N 1
ATOM 797 C CA . GLY A 1 102 ? -10.730 6.106 14.088 1.00 84.75 102 GLY A CA 1
ATOM 798 C C . GLY A 1 102 ? -10.373 6.896 12.821 1.00 84.75 102 GLY A C 1
ATOM 799 O O . GLY A 1 102 ? -11.138 7.760 12.410 1.00 84.75 102 GLY A O 1
ATOM 800 N N . GLU A 1 103 ? -9.219 6.619 12.200 1.00 85.62 103 GLU A N 1
ATOM 801 C CA . GLU A 1 103 ? -8.791 7.252 10.938 1.00 85.62 103 GLU A CA 1
ATOM 802 C C . GLU A 1 103 ? -9.495 6.622 9.712 1.00 85.62 103 GLU A C 1
ATOM 804 O O . GLU A 1 103 ? -9.547 7.233 8.646 1.00 85.62 103 GLU A O 1
ATOM 809 N N . ALA A 1 104 ? -10.050 5.412 9.859 1.00 79.69 104 ALA A N 1
ATOM 810 C CA . ALA A 1 104 ? -10.917 4.744 8.886 1.00 79.69 104 ALA A CA 1
ATOM 811 C C . ALA A 1 104 ? -11.826 3.721 9.593 1.00 79.69 104 ALA A C 1
ATOM 813 O O . ALA A 1 104 ? -11.355 2.996 10.462 1.00 79.69 104 ALA A O 1
ATOM 814 N N . ASP A 1 105 ? -13.094 3.587 9.196 1.00 77.56 105 ASP A N 1
ATOM 815 C CA . ASP A 1 105 ? -13.984 2.547 9.754 1.00 77.56 105 ASP A CA 1
ATOM 816 C C . ASP A 1 105 ? -13.603 1.127 9.295 1.00 77.56 105 ASP A C 1
ATOM 818 O O . ASP A 1 105 ? -13.916 0.130 9.948 1.00 77.56 105 ASP A O 1
ATOM 822 N N . LEU A 1 106 ? -12.966 1.030 8.125 1.00 78.00 106 LEU A N 1
ATOM 823 C CA . LEU A 1 106 ? -12.640 -0.209 7.427 1.00 78.00 106 LEU A CA 1
ATOM 824 C C . LEU A 1 106 ? -11.558 0.066 6.374 1.00 78.00 106 LEU A C 1
ATOM 826 O O . LEU A 1 106 ? -11.523 1.141 5.778 1.00 78.00 106 LEU A O 1
ATOM 830 N N . MET A 1 107 ? -10.677 -0.909 6.147 1.00 79.25 107 MET A N 1
ATOM 831 C CA . MET A 1 107 ? -9.594 -0.828 5.166 1.00 79.25 107 MET A CA 1
ATOM 832 C C . MET A 1 107 ? -9.400 -2.159 4.437 1.00 79.25 107 MET A C 1
ATOM 834 O O . MET A 1 107 ? -9.557 -3.229 5.030 1.00 79.25 107 MET A O 1
ATOM 838 N N . VAL A 1 108 ? -8.995 -2.072 3.170 1.00 81.25 108 VAL A N 1
ATOM 839 C CA . VAL A 1 108 ? -8.452 -3.194 2.396 1.00 81.25 108 VAL A CA 1
ATOM 840 C C . VAL A 1 108 ? -6.948 -3.265 2.659 1.00 81.25 108 VAL A C 1
ATOM 842 O O . VAL A 1 108 ? -6.256 -2.253 2.565 1.00 81.25 108 VAL A O 1
ATOM 845 N N . ALA A 1 109 ? -6.439 -4.448 2.998 1.00 82.81 109 ALA A N 1
ATOM 846 C CA . ALA A 1 109 ? -5.026 -4.680 3.286 1.00 82.81 109 ALA A CA 1
ATOM 847 C C . ALA A 1 109 ? -4.571 -6.044 2.752 1.00 82.81 109 ALA A C 1
ATOM 849 O O . ALA A 1 109 ? -5.363 -6.982 2.668 1.00 82.81 109 ALA A O 1
ATOM 850 N N . GLY A 1 110 ? -3.290 -6.150 2.402 1.00 82.50 110 GLY A N 1
ATOM 851 C CA . GLY A 1 110 ? -2.691 -7.362 1.853 1.00 82.50 110 GLY A CA 1
ATOM 852 C C . GLY A 1 110 ? -1.333 -7.076 1.217 1.00 82.50 110 GLY A C 1
ATOM 853 O O . GLY A 1 110 ? -0.675 -6.094 1.556 1.00 82.50 110 GLY A O 1
ATOM 854 N N . GLY A 1 111 ? -0.925 -7.930 0.283 1.00 76.56 111 GLY A N 1
ATOM 855 C CA . GLY A 1 111 ? 0.264 -7.742 -0.543 1.00 76.56 111 GLY A CA 1
ATOM 856 C C . GLY A 1 111 ? 0.119 -8.494 -1.864 1.00 76.56 111 GLY A C 1
ATOM 857 O O . GLY A 1 111 ? -0.638 -9.462 -1.944 1.00 76.56 111 GLY A O 1
ATOM 858 N N . ALA A 1 112 ? 0.840 -8.034 -2.879 1.00 76.62 112 ALA A N 1
ATOM 859 C CA . ALA A 1 112 ? 0.929 -8.641 -4.200 1.00 76.62 112 ALA A CA 1
ATOM 860 C C . ALA A 1 112 ? 2.406 -8.736 -4.596 1.00 76.62 112 ALA A C 1
ATOM 862 O O . ALA A 1 112 ? 3.216 -7.944 -4.116 1.00 76.62 112 ALA A O 1
ATOM 863 N N . GLU A 1 113 ? 2.744 -9.696 -5.450 1.00 78.38 113 GLU A N 1
ATOM 864 C CA . GLU A 1 113 ? 4.115 -9.961 -5.889 1.00 78.38 113 GLU A CA 1
ATOM 865 C C . GLU A 1 113 ? 4.125 -10.300 -7.383 1.00 78.38 113 GLU A C 1
ATOM 867 O O . GLU A 1 113 ? 3.107 -10.727 -7.941 1.00 78.38 113 GLU A O 1
ATOM 872 N N . ALA A 1 114 ? 5.267 -10.094 -8.032 1.00 74.94 114 ALA A N 1
ATOM 873 C CA . ALA A 1 114 ? 5.456 -10.442 -9.428 1.00 74.94 114 ALA A CA 1
ATOM 874 C C . ALA A 1 114 ? 5.474 -11.962 -9.670 1.00 74.94 114 ALA A C 1
ATOM 876 O O . ALA A 1 114 ? 5.776 -12.771 -8.790 1.00 74.94 114 ALA A O 1
ATOM 877 N N . ALA A 1 115 ? 5.183 -12.360 -10.911 1.00 76.19 115 ALA A N 1
ATOM 878 C CA . ALA A 1 115 ? 5.492 -13.711 -11.367 1.00 76.19 115 ALA A CA 1
ATOM 879 C C . ALA A 1 115 ? 7.016 -13.937 -11.368 1.00 76.19 115 ALA A C 1
ATOM 881 O O . ALA A 1 115 ? 7.792 -12.988 -11.484 1.00 76.19 115 ALA A O 1
ATOM 882 N N . ILE A 1 116 ? 7.451 -15.198 -11.285 1.00 79.12 116 ILE A N 1
ATOM 883 C CA . ILE A 1 116 ? 8.876 -15.542 -11.362 1.00 79.12 116 ILE A CA 1
ATOM 884 C C . ILE A 1 116 ? 9.401 -15.168 -12.754 1.00 79.12 116 ILE A C 1
ATOM 886 O O . ILE A 1 116 ? 9.098 -15.839 -13.741 1.00 79.12 116 ILE A O 1
ATOM 890 N N . ILE A 1 117 ? 10.200 -14.105 -12.815 1.00 72.88 117 ILE A N 1
ATOM 891 C CA . ILE A 1 117 ? 10.942 -13.672 -14.001 1.00 72.88 117 ILE A CA 1
ATOM 892 C C . ILE A 1 117 ? 12.440 -13.966 -13.821 1.00 72.88 117 ILE A C 1
ATOM 894 O O . ILE A 1 117 ? 12.922 -13.994 -12.684 1.00 72.88 117 ILE A O 1
ATOM 898 N N . PRO A 1 118 ? 13.200 -14.192 -14.909 1.00 71.19 118 PRO A N 1
ATOM 899 C CA . PRO A 1 118 ? 14.657 -14.225 -14.841 1.00 71.19 118 PRO A CA 1
ATOM 900 C C . PRO A 1 118 ? 15.203 -12.915 -14.263 1.00 71.19 118 PRO A C 1
ATOM 902 O O . PRO A 1 118 ? 14.688 -11.840 -14.561 1.00 71.19 118 PRO A O 1
ATOM 905 N N . VAL A 1 119 ? 16.259 -13.002 -13.454 1.00 62.47 119 VAL A N 1
ATOM 906 C CA . VAL A 1 119 ? 16.971 -11.819 -12.955 1.00 62.47 119 VAL A CA 1
ATOM 907 C C . VAL A 1 119 ? 17.963 -11.373 -14.030 1.00 62.47 119 VAL A C 1
ATOM 909 O O . VAL A 1 119 ? 19.005 -12.009 -14.193 1.00 62.47 119 VAL A O 1
ATOM 912 N N . GLY A 1 120 ? 17.627 -10.308 -14.763 1.00 49.84 120 GLY A N 1
ATOM 913 C CA . GLY A 1 120 ? 18.424 -9.747 -15.862 1.00 49.84 120 GLY A CA 1
ATOM 914 C C . GLY A 1 120 ? 17.548 -9.154 -16.954 1.00 49.84 120 GLY A C 1
ATOM 915 O O . GLY A 1 120 ? 17.874 -9.414 -18.130 1.00 49.84 120 GLY A O 1
#

Organism: NCBI:txid360622

InterPro domains:
  IPR000794 Beta-ketoacyl synthase [PTHR11712] (39-120)
  IPR014030 Beta-ketoacyl synthase-like, N-terminal domain [PF00109] (46-118)
  IPR016039 Thiolase-like [G3DSA:3.40.47.10] (23-120)
  IPR016039 Thiolase-like [SSF53901] (41-119)
  IPR018201 Beta-ketoacyl synthase, active site [PS00606] (76-92)

pLDDT: mean 70.67, std 18.16, range [30.08, 91.31]

Sequence (120 aa):
MIRKEVFLIPSILRECRRIISQSELVEFCLRVVNVNNGLVENLITKGYMKLSPFFIPYTITNMGSALLAIDHGFMGPNYSIVAACATANYAFYAAANHIRKGEADLMVAGGAEAAIIPVG